Protein AF-A0A060YJ14-F1 (afdb_monomer_lite)

Foldseek 3Di:
DPPDDDDDDWDDDLVVQLCVQFVHDAFDPDQPVDARGEHELVSLLVSLVRRCPTPVNVVVVHDSVRSSVVSVVVCSVSNYHYDHDDDPVVRVVVVVVVVVVVVVVVVVVVVVVVVVVD

Organism: Oncorhynchus mykiss (NCBI:txid8022)

Structure (mmCIF, N/CA/C/O backbone):
data_AF-A0A060YJ14-F1
#
_entry.id   AF-A0A060YJ14-F1
#
loop_
_atom_site.group_PDB
_atom_site.id
_atom_site.type_symbol
_atom_site.label_atom_id
_atom_site.label_alt_id
_atom_site.label_comp_id
_atom_site.label_asym_id
_atom_site.label_entity_id
_atom_site.label_seq_id
_atom_site.pdbx_PDB_ins_code
_atom_site.Cartn_x
_atom_site.Cartn_y
_atom_site.Cartn_z
_atom_site.occupancy
_atom_site.B_iso_or_equiv
_atom_site.auth_seq_id
_atom_site.auth_comp_id
_atom_site.auth_asym_id
_atom_site.auth_atom_id
_atom_site.pdbx_PDB_model_num
ATOM 1 N N . PRO A 1 1 ? 5.887 16.089 -39.199 1.00 73.00 1 PRO A N 1
ATOM 2 C CA . PRO A 1 1 ? 5.721 15.102 -38.110 1.00 73.00 1 PRO A CA 1
ATOM 3 C C . PRO A 1 1 ? 4.599 14.128 -38.470 1.00 73.00 1 PRO A C 1
ATOM 5 O O . PRO A 1 1 ? 3.432 14.520 -38.497 1.00 73.00 1 PRO A O 1
ATOM 8 N N . ASP A 1 2 ? 4.976 12.904 -38.832 1.00 83.94 2 ASP A N 1
ATOM 9 C CA . ASP A 1 2 ? 4.032 11.849 -39.192 1.00 83.94 2 ASP A CA 1
ATOM 10 C C . ASP A 1 2 ? 3.240 11.455 -37.947 1.00 83.94 2 ASP A C 1
ATOM 12 O O . ASP A 1 2 ? 3.807 11.292 -36.869 1.00 83.94 2 ASP A O 1
ATOM 16 N N . ARG A 1 3 ? 1.912 11.378 -38.072 1.00 89.88 3 ARG A N 1
ATOM 17 C CA . ARG A 1 3 ? 0.954 11.186 -36.965 1.00 89.88 3 ARG A CA 1
ATOM 18 C C . ARG A 1 3 ? 0.984 9.764 -36.375 1.00 89.88 3 ARG A C 1
ATOM 20 O O . ARG A 1 3 ? -0.052 9.236 -35.981 1.00 89.88 3 ARG A O 1
ATOM 27 N N . THR A 1 4 ? 2.149 9.140 -36.350 1.00 91.44 4 THR A N 1
ATOM 28 C CA . THR A 1 4 ? 2.377 7.794 -35.837 1.00 91.44 4 THR A CA 1
ATOM 29 C C . THR A 1 4 ? 2.680 7.868 -34.346 1.00 91.44 4 THR A C 1
ATOM 31 O O . THR A 1 4 ? 3.403 8.755 -33.894 1.00 91.44 4 THR A O 1
ATOM 34 N N . TYR A 1 5 ? 2.129 6.933 -33.581 1.00 91.06 5 TYR A N 1
ATOM 35 C CA . TYR A 1 5 ? 2.365 6.788 -32.150 1.00 91.06 5 TYR A CA 1
ATOM 36 C C . TYR A 1 5 ? 2.717 5.335 -31.830 1.00 91.06 5 TYR A C 1
ATOM 38 O O . TYR A 1 5 ? 2.227 4.419 -32.489 1.00 91.06 5 TYR A O 1
ATOM 46 N N . ASP A 1 6 ? 3.552 5.146 -30.811 1.00 90.00 6 ASP A N 1
ATOM 47 C CA . ASP A 1 6 ? 3.876 3.844 -30.229 1.00 90.00 6 ASP A CA 1
ATOM 48 C C . ASP A 1 6 ? 3.399 3.831 -28.771 1.00 90.00 6 ASP A C 1
ATOM 50 O O . ASP A 1 6 ? 3.559 4.820 -28.049 1.00 90.00 6 ASP A O 1
ATOM 54 N N . LEU A 1 7 ? 2.751 2.743 -28.362 1.00 91.19 7 LEU A N 1
ATOM 55 C CA . LEU A 1 7 ? 2.103 2.607 -27.061 1.00 91.19 7 LEU A CA 1
ATOM 56 C C . LEU A 1 7 ? 2.648 1.375 -26.352 1.00 91.19 7 LEU A C 1
ATOM 58 O O . LEU A 1 7 ? 2.541 0.256 -26.850 1.00 91.19 7 LEU A O 1
ATOM 62 N N . THR A 1 8 ? 3.144 1.574 -25.137 1.00 90.12 8 THR A N 1
ATOM 63 C CA . THR A 1 8 ? 3.588 0.497 -24.255 1.00 90.12 8 THR A CA 1
ATOM 64 C C . THR A 1 8 ? 2.634 0.361 -23.074 1.00 90.12 8 THR A C 1
ATOM 66 O O . THR A 1 8 ? 2.189 1.347 -22.484 1.00 90.12 8 THR A O 1
ATOM 69 N N . ILE A 1 9 ? 2.286 -0.881 -22.734 1.00 90.94 9 ILE A N 1
ATOM 70 C CA . ILE A 1 9 ? 1.406 -1.189 -21.605 1.00 90.94 9 ILE A CA 1
ATOM 71 C C . ILE A 1 9 ? 2.275 -1.670 -20.447 1.00 90.94 9 ILE A C 1
ATOM 73 O O . ILE A 1 9 ? 2.955 -2.689 -20.552 1.00 90.94 9 ILE A O 1
ATOM 77 N N . GLY A 1 10 ? 2.251 -0.916 -19.351 1.00 87.94 10 GLY A N 1
ATOM 78 C CA . GLY A 1 10 ? 2.944 -1.266 -18.116 1.00 87.94 10 GLY A CA 1
ATOM 79 C C . GLY A 1 10 ? 2.142 -2.213 -17.224 1.00 87.94 10 GLY A C 1
ATOM 80 O O . GLY A 1 10 ? 0.996 -2.575 -17.500 1.00 87.94 10 GLY A O 1
ATOM 81 N N . GLN A 1 11 ? 2.752 -2.583 -16.102 1.00 91.31 11 GLN A N 1
ATOM 82 C CA . GLN A 1 11 ? 2.084 -3.358 -15.057 1.00 91.31 11 GLN A CA 1
ATOM 83 C C . GLN A 1 11 ? 0.972 -2.539 -14.368 1.00 91.31 11 GLN A C 1
ATOM 85 O O . GLN A 1 11 ? 1.059 -1.306 -14.318 1.00 91.31 11 GLN A O 1
ATOM 90 N N . PRO A 1 12 ? -0.045 -3.197 -13.771 1.00 93.62 12 PRO A N 1
ATOM 91 C CA . PRO A 1 12 ? -1.065 -2.523 -12.977 1.00 93.62 12 PRO A CA 1
ATOM 92 C C . PRO A 1 12 ? -0.479 -1.630 -11.878 1.00 93.62 12 PRO A C 1
ATOM 94 O O . PRO A 1 12 ? 0.654 -1.796 -11.410 1.00 93.62 12 PRO A O 1
ATOM 97 N N . THR A 1 13 ? -1.275 -0.660 -11.439 1.00 94.19 13 THR A N 1
ATOM 98 C CA . THR A 1 13 ? -0.847 0.282 -10.407 1.00 94.19 13 THR A CA 1
ATOM 99 C C . THR A 1 13 ? -0.622 -0.422 -9.070 1.00 94.19 13 THR A C 1
ATOM 101 O O . THR A 1 13 ? -1.309 -1.377 -8.707 1.00 94.19 13 THR A O 1
ATOM 104 N N . VAL A 1 14 ? 0.311 0.104 -8.275 1.00 95.12 14 VAL A N 1
ATOM 105 C CA . VAL A 1 14 ? 0.572 -0.406 -6.918 1.00 95.12 14 VAL A CA 1
ATOM 106 C C . VAL A 1 14 ? -0.685 -0.325 -6.047 1.00 95.12 14 VAL A C 1
ATOM 108 O O . VAL A 1 14 ? -0.950 -1.220 -5.252 1.00 95.12 14 VAL A O 1
ATOM 111 N N . SER A 1 15 ? -1.508 0.711 -6.241 1.00 94.75 15 SER A N 1
ATOM 112 C CA . SER A 1 15 ? -2.773 0.855 -5.522 1.00 94.75 15 SER A CA 1
ATOM 113 C C . SER A 1 15 ? -3.763 -0.262 -5.831 1.00 94.75 15 SER A C 1
ATOM 115 O O . SER A 1 15 ? -4.478 -0.683 -4.927 1.00 94.75 15 SER A O 1
ATOM 117 N N . TYR A 1 16 ? -3.795 -0.768 -7.066 1.00 95.69 16 TYR A N 1
ATOM 118 C CA . TYR A 1 16 ? -4.621 -1.916 -7.419 1.00 95.69 16 TYR A CA 1
ATOM 119 C C . TYR A 1 16 ? -4.152 -3.176 -6.686 1.00 95.69 16 TYR A C 1
ATOM 121 O O . TYR A 1 16 ? -4.952 -3.819 -6.007 1.00 95.69 16 TYR A O 1
ATOM 129 N N . PHE A 1 17 ? -2.853 -3.479 -6.742 1.00 95.88 17 PHE A N 1
ATOM 130 C CA . PHE A 1 17 ? -2.291 -4.652 -6.070 1.00 95.88 17 PHE A CA 1
ATOM 131 C C . PHE A 1 17 ? -2.508 -4.628 -4.556 1.00 95.88 17 PHE A C 1
ATOM 133 O O . PHE A 1 17 ? -2.948 -5.620 -3.983 1.00 95.88 17 PHE A O 1
ATOM 140 N N . LEU A 1 18 ? -2.264 -3.485 -3.911 1.00 95.88 18 LEU A N 1
ATOM 141 C CA . LEU A 1 18 ? -2.449 -3.342 -2.468 1.00 95.88 18 LEU A CA 1
ATOM 142 C C . LEU A 1 18 ? -3.915 -3.470 -2.051 1.00 95.88 18 LEU A C 1
ATOM 144 O O . LEU A 1 18 ? -4.208 -4.080 -1.030 1.00 95.88 18 LEU A O 1
ATOM 148 N N . LYS A 1 19 ? -4.844 -2.932 -2.847 1.00 94.69 19 LYS A N 1
ATOM 149 C CA . LYS A 1 19 ? -6.283 -3.079 -2.599 1.00 94.69 19 LYS A CA 1
ATOM 150 C C . LYS A 1 19 ? -6.740 -4.530 -2.701 1.00 94.69 19 LYS A C 1
ATOM 152 O O . LYS A 1 19 ? -7.492 -4.978 -1.843 1.00 94.69 19 LYS A O 1
ATOM 157 N N . GLN A 1 20 ? -6.259 -5.256 -3.712 1.00 94.56 20 GLN A N 1
ATOM 158 C CA . GLN A 1 20 ? -6.548 -6.683 -3.872 1.00 94.56 20 GLN A CA 1
ATOM 159 C C . GLN A 1 20 ? -5.956 -7.505 -2.723 1.00 94.56 20 GLN A C 1
ATOM 161 O O . GLN A 1 20 ? -6.671 -8.296 -2.120 1.00 94.56 20 GLN A O 1
ATOM 166 N N . ALA A 1 21 ? -4.694 -7.259 -2.358 1.00 93.56 21 ALA A N 1
ATOM 167 C CA . ALA A 1 21 ? -4.042 -7.947 -1.243 1.00 93.56 21 ALA A CA 1
ATOM 168 C C . ALA A 1 21 ? -4.714 -7.660 0.111 1.00 93.56 21 ALA A C 1
ATOM 170 O O . ALA A 1 21 ? -4.769 -8.537 0.965 1.00 93.56 21 ALA A O 1
ATOM 171 N N . ALA A 1 22 ? -5.238 -6.446 0.302 1.00 92.12 22 ALA A N 1
ATOM 172 C CA . ALA A 1 22 ? -5.950 -6.049 1.515 1.00 92.12 22 ALA A CA 1
ATOM 173 C C . ALA A 1 22 ? -7.446 -6.410 1.506 1.00 92.12 22 ALA A C 1
ATOM 175 O O . ALA A 1 22 ? -8.113 -6.164 2.508 1.00 92.12 22 ALA A O 1
ATOM 176 N N . GLY A 1 23 ? -7.997 -6.903 0.388 1.00 91.19 23 GLY A N 1
ATOM 177 C CA . GLY A 1 23 ? -9.428 -7.190 0.242 1.00 91.19 23 GLY A CA 1
ATOM 178 C C . GLY A 1 23 ? -10.341 -5.954 0.264 1.00 91.19 23 GLY A C 1
ATOM 179 O O . GLY A 1 23 ? -11.520 -6.067 0.593 1.00 91.19 23 GLY A O 1
ATOM 180 N N . ILE A 1 24 ? -9.830 -4.760 -0.064 1.00 91.69 24 ILE A N 1
ATOM 181 C CA . ILE A 1 24 ? -10.588 -3.498 0.017 1.00 91.69 24 ILE A CA 1
ATOM 182 C C . ILE A 1 24 ? -10.867 -2.899 -1.363 1.00 91.69 24 ILE A C 1
ATOM 184 O O . ILE A 1 24 ? -10.029 -2.925 -2.258 1.00 91.69 24 ILE A O 1
ATOM 188 N N . GLN A 1 25 ? -12.027 -2.263 -1.531 1.00 91.12 25 GLN A N 1
ATOM 189 C CA . GLN A 1 25 ? -12.363 -1.549 -2.774 1.00 91.12 25 GLN A CA 1
ATOM 190 C C . GLN A 1 25 ? -11.879 -0.087 -2.757 1.00 91.12 25 GLN A C 1
ATOM 192 O O . GLN A 1 25 ? -11.337 0.438 -3.741 1.00 91.12 25 GLN A O 1
ATOM 197 N N . LYS A 1 26 ? -12.033 0.576 -1.606 1.00 90.56 26 LYS A N 1
ATOM 198 C CA . LYS A 1 26 ? -11.662 1.976 -1.378 1.00 90.56 26 LYS A CA 1
ATOM 199 C C . LYS A 1 26 ? -10.584 2.059 -0.296 1.00 90.56 26 LYS A C 1
ATOM 201 O O . LYS A 1 26 ? -10.608 1.284 0.653 1.00 90.56 26 LYS A O 1
ATOM 206 N N . GLY A 1 27 ? -9.634 2.977 -0.475 1.00 89.88 27 GLY A N 1
ATOM 207 C CA . GLY A 1 27 ? -8.664 3.315 0.571 1.00 89.88 27 GLY A CA 1
ATOM 208 C C . GLY A 1 27 ? -9.301 4.154 1.682 1.00 89.88 27 GLY A C 1
ATOM 209 O O . GLY A 1 27 ? -10.493 4.466 1.620 1.00 89.88 27 GLY A O 1
ATOM 210 N N . ALA A 1 28 ? -8.491 4.539 2.665 1.00 91.75 28 ALA A N 1
ATOM 211 C CA . ALA A 1 28 ? -8.913 5.423 3.746 1.00 91.75 28 ALA A CA 1
ATOM 212 C C . ALA A 1 28 ? -9.395 6.780 3.199 1.00 91.75 28 ALA A C 1
ATOM 214 O O . ALA A 1 28 ? -8.768 7.373 2.320 1.00 91.75 28 ALA A O 1
ATOM 215 N N . SER A 1 29 ? -10.507 7.276 3.730 1.00 88.62 29 SER A N 1
ATOM 216 C CA . SER A 1 29 ? -10.976 8.651 3.543 1.00 88.62 29 SER A CA 1
ATOM 217 C C . SER A 1 29 ? -10.172 9.641 4.400 1.00 88.62 29 SER A C 1
ATOM 219 O O . SER A 1 29 ? -9.978 10.783 3.986 1.00 88.62 29 SER A O 1
ATOM 221 N N . LYS A 1 30 ? -9.682 9.212 5.572 1.00 89.12 30 LYS A N 1
ATOM 222 C CA . LYS A 1 30 ? -8.828 9.980 6.496 1.00 89.12 30 LYS A CA 1
ATOM 223 C C . LYS A 1 30 ? -7.535 9.220 6.811 1.00 89.12 30 LYS A C 1
ATOM 225 O O . LYS A 1 30 ? -7.338 8.717 7.919 1.00 89.12 30 LYS A O 1
ATOM 230 N N . THR A 1 31 ? -6.644 9.132 5.825 1.00 89.62 31 THR A N 1
ATOM 231 C CA . THR A 1 31 ? -5.344 8.455 5.952 1.00 89.62 31 THR A CA 1
ATOM 232 C C . THR A 1 31 ? -4.595 8.883 7.222 1.00 89.62 31 THR A C 1
ATOM 234 O O . THR A 1 31 ? -4.415 10.072 7.468 1.00 89.62 31 THR A O 1
ATOM 237 N N . GLY A 1 32 ? -4.152 7.911 8.024 1.00 86.25 32 GLY A N 1
ATOM 238 C CA . GLY A 1 32 ? -3.414 8.134 9.277 1.00 86.25 32 GLY A CA 1
ATOM 239 C C . GLY A 1 32 ? -4.290 8.209 10.531 1.00 86.25 32 GLY A C 1
ATOM 240 O O . GLY A 1 32 ? -3.805 7.902 11.614 1.00 86.25 32 GLY A O 1
ATOM 241 N N . HIS A 1 33 ? -5.575 8.544 10.391 1.00 87.50 33 HIS A N 1
ATOM 242 C CA . HIS A 1 33 ? -6.557 8.440 11.479 1.00 87.50 33 HIS A CA 1
ATOM 243 C C . HIS A 1 33 ? -7.330 7.128 11.430 1.00 87.50 33 HIS A C 1
ATOM 245 O O . HIS A 1 33 ? -7.762 6.622 12.461 1.00 87.50 33 HIS A O 1
ATOM 251 N N . GLU A 1 34 ? -7.495 6.578 10.230 1.00 89.19 34 GLU A N 1
ATOM 252 C CA . GLU A 1 34 ? -8.140 5.296 10.028 1.00 89.19 34 GLU A CA 1
ATOM 253 C C .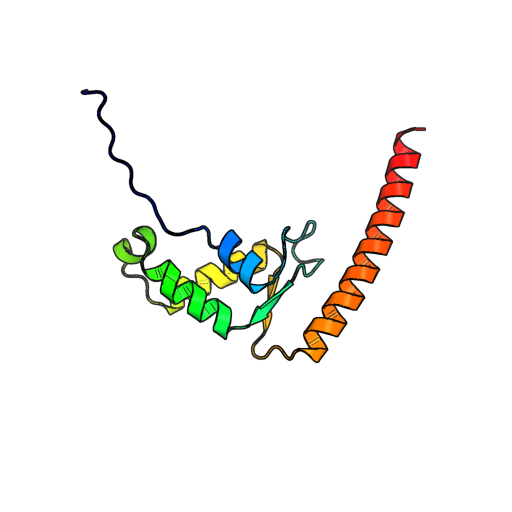 GLU A 1 34 ? -7.241 4.331 9.258 1.00 89.19 34 GLU A C 1
ATOM 255 O O . GLU A 1 34 ? -6.473 4.715 8.369 1.00 89.19 34 GLU A O 1
ATOM 260 N N . ILE A 1 35 ? -7.388 3.056 9.601 1.00 91.50 35 ILE A N 1
ATOM 261 C CA . ILE A 1 35 ? -6.773 1.945 8.886 1.00 91.50 35 ILE A CA 1
ATOM 262 C C . ILE A 1 35 ? -7.860 1.336 8.005 1.00 91.50 35 ILE A C 1
ATOM 264 O O . ILE A 1 35 ? -8.912 0.913 8.497 1.00 91.50 35 ILE A O 1
ATOM 268 N N . ALA A 1 36 ? -7.622 1.341 6.697 1.00 91.19 36 ALA A N 1
ATOM 269 C CA . ALA A 1 36 ? -8.538 0.807 5.699 1.00 91.19 36 ALA A CA 1
ATOM 270 C C . ALA A 1 36 ? -8.389 -0.710 5.545 1.00 91.19 36 ALA A C 1
ATOM 272 O O . ALA A 1 36 ? -9.386 -1.397 5.324 1.00 91.19 36 ALA A O 1
ATOM 273 N N . GLY A 1 37 ? -7.172 -1.235 5.680 1.00 91.56 37 GLY A N 1
ATOM 274 C CA . GLY A 1 37 ? -6.878 -2.661 5.579 1.00 91.56 37 GLY A CA 1
ATOM 275 C C . GLY A 1 37 ? -5.483 -2.991 6.097 1.00 91.56 37 GLY A C 1
ATOM 276 O O . GLY A 1 37 ? -4.675 -2.091 6.327 1.00 91.56 37 GLY A O 1
ATOM 277 N N . LYS A 1 38 ? -5.211 -4.285 6.259 1.00 93.44 38 LYS A N 1
ATOM 278 C CA . LYS A 1 38 ? -3.915 -4.819 6.685 1.00 93.44 38 LYS A CA 1
ATOM 279 C C . LYS A 1 38 ? -3.352 -5.733 5.602 1.00 93.44 38 LYS A C 1
ATOM 281 O O . LYS A 1 38 ? -4.111 -6.460 4.966 1.00 93.44 38 LYS A O 1
ATOM 286 N N . VAL A 1 39 ? -2.042 -5.681 5.383 1.00 94.75 39 VAL A N 1
ATOM 287 C CA . VAL A 1 39 ? -1.328 -6.522 4.408 1.00 94.75 39 VAL A CA 1
ATOM 288 C C . VAL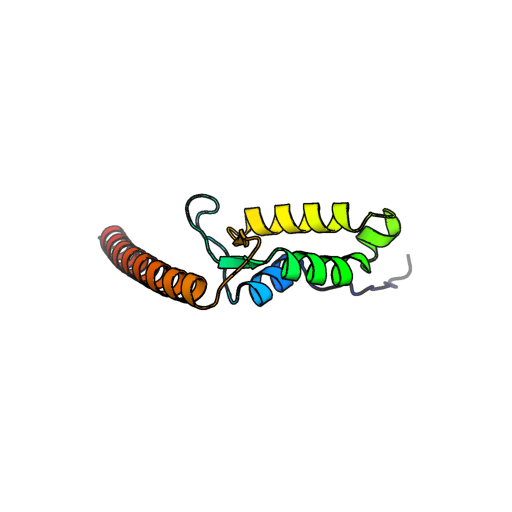 A 1 39 ? -0.058 -7.068 5.049 1.00 94.75 39 VAL A C 1
ATOM 290 O O . VAL A 1 39 ? 0.609 -6.366 5.805 1.00 94.75 39 VAL A O 1
ATOM 293 N N . SER A 1 40 ? 0.295 -8.318 4.750 1.00 95.19 40 SER A N 1
ATOM 294 C CA . SER A 1 40 ? 1.524 -8.923 5.266 1.00 95.19 40 SER A CA 1
ATOM 295 C C . SER A 1 40 ? 2.770 -8.454 4.507 1.00 95.19 40 SER A C 1
ATOM 297 O O . SER A 1 40 ? 2.715 -8.147 3.311 1.00 95.19 40 SER A O 1
ATOM 299 N N . VAL A 1 41 ? 3.932 -8.468 5.165 1.00 94.44 41 VAL A N 1
ATOM 300 C CA . VAL A 1 41 ? 5.223 -8.172 4.507 1.00 94.44 41 VAL A CA 1
ATOM 301 C C . VAL A 1 41 ? 5.485 -9.115 3.328 1.00 94.44 41 VAL A C 1
ATOM 303 O O . VAL A 1 41 ? 6.007 -8.691 2.295 1.00 94.44 41 VAL A O 1
ATOM 306 N N . ARG A 1 42 ? 5.061 -10.380 3.437 1.00 94.31 42 ARG A N 1
ATOM 307 C CA . ARG A 1 42 ? 5.159 -11.360 2.348 1.00 94.31 42 ARG A CA 1
ATOM 308 C C . ARG A 1 42 ? 4.410 -10.902 1.096 1.00 94.31 42 ARG A C 1
ATOM 310 O O . ARG A 1 42 ? 4.988 -10.916 0.012 1.00 94.31 42 ARG A O 1
ATOM 317 N N . ALA A 1 43 ? 3.162 -10.458 1.241 1.00 94.38 43 ALA A N 1
ATOM 318 C CA . ALA A 1 43 ? 2.371 -9.981 0.109 1.00 94.38 43 ALA A CA 1
ATOM 319 C C . ALA A 1 43 ? 3.010 -8.743 -0.543 1.00 94.38 43 ALA A C 1
ATOM 321 O O . ALA A 1 43 ? 3.051 -8.632 -1.766 1.00 94.38 43 ALA A O 1
ATOM 322 N N . VAL A 1 44 ? 3.586 -7.836 0.253 1.00 96.00 44 VAL A N 1
ATOM 323 C CA . VAL A 1 44 ? 4.328 -6.676 -0.274 1.00 96.00 44 VAL A CA 1
ATOM 324 C C . VAL A 1 44 ? 5.534 -7.116 -1.109 1.00 96.00 44 VAL A C 1
ATOM 326 O O . VAL A 1 44 ? 5.784 -6.542 -2.170 1.00 96.00 44 VAL A O 1
ATOM 329 N N . TYR A 1 45 ? 6.265 -8.138 -0.663 1.00 95.75 45 TYR A N 1
ATOM 330 C CA . TYR A 1 45 ? 7.405 -8.681 -1.402 1.00 95.75 45 TYR A CA 1
ATOM 331 C C . TYR A 1 45 ? 6.983 -9.342 -2.721 1.00 95.75 45 TYR A C 1
ATOM 333 O O . TYR A 1 45 ? 7.605 -9.096 -3.754 1.00 95.75 45 TYR A O 1
ATOM 341 N N . GLU A 1 46 ? 5.894 -10.111 -2.720 1.00 95.12 46 GLU A N 1
ATOM 342 C CA . GLU A 1 46 ? 5.330 -10.718 -3.934 1.00 95.12 46 GLU A CA 1
ATOM 343 C C . GLU A 1 46 ? 4.900 -9.640 -4.950 1.00 95.12 46 GLU A C 1
ATOM 345 O O . GLU A 1 46 ? 5.256 -9.714 -6.129 1.00 95.12 46 GLU A O 1
ATOM 350 N N . ILE A 1 47 ? 4.239 -8.568 -4.492 1.00 95.69 47 ILE A N 1
ATOM 351 C CA . ILE A 1 47 ? 3.886 -7.417 -5.343 1.00 95.69 47 ILE A CA 1
ATOM 352 C C . ILE A 1 47 ? 5.148 -6.738 -5.893 1.00 95.69 47 ILE A C 1
ATOM 354 O O . ILE A 1 47 ? 5.184 -6.349 -7.063 1.00 95.69 47 ILE A O 1
ATOM 358 N N . ALA A 1 48 ? 6.195 -6.602 -5.075 1.00 95.50 48 ALA A N 1
ATOM 359 C CA . ALA A 1 48 ? 7.453 -5.997 -5.498 1.00 95.50 48 ALA A CA 1
ATOM 360 C C . ALA A 1 48 ? 8.137 -6.799 -6.607 1.00 95.50 48 ALA A C 1
ATOM 362 O O . ALA A 1 48 ? 8.638 -6.194 -7.552 1.00 95.50 48 ALA A O 1
ATOM 363 N N . GLN A 1 49 ? 8.117 -8.133 -6.545 1.00 94.06 49 GLN A N 1
ATOM 364 C CA . GLN A 1 49 ? 8.692 -8.975 -7.599 1.00 94.06 49 GLN A CA 1
ATOM 365 C C . GLN A 1 49 ? 7.996 -8.768 -8.945 1.00 94.06 49 GLN A C 1
ATOM 367 O O . GLN A 1 49 ? 8.665 -8.630 -9.969 1.00 94.06 49 GLN A O 1
ATOM 372 N N . VAL A 1 50 ? 6.662 -8.699 -8.941 1.00 93.75 50 VAL A N 1
ATOM 373 C CA . VAL A 1 50 ? 5.881 -8.447 -10.160 1.00 93.75 50 VAL A CA 1
ATOM 374 C C . VAL A 1 50 ? 6.152 -7.035 -10.680 1.00 93.75 50 VAL A C 1
ATOM 376 O O . VAL A 1 50 ? 6.433 -6.838 -11.862 1.00 93.75 50 VAL A O 1
ATOM 379 N N . LYS A 1 51 ? 6.121 -6.032 -9.796 1.00 92.56 51 LYS A N 1
ATOM 380 C CA . LYS A 1 51 ? 6.253 -4.629 -10.200 1.00 92.56 51 LYS A CA 1
ATOM 381 C C . LYS A 1 51 ? 7.680 -4.246 -10.606 1.00 92.56 51 LYS A C 1
ATOM 383 O O . LYS A 1 51 ? 7.836 -3.343 -11.423 1.00 92.56 51 LYS A O 1
ATOM 388 N N . ALA A 1 52 ? 8.703 -4.936 -10.102 1.00 91.81 52 ALA A N 1
ATOM 389 C CA . ALA A 1 52 ? 10.103 -4.718 -10.476 1.00 91.81 52 ALA A CA 1
ATOM 390 C C . ALA A 1 52 ? 10.384 -4.987 -11.966 1.00 91.81 52 ALA A C 1
ATOM 392 O O . ALA A 1 52 ? 11.361 -4.477 -12.506 1.00 91.81 52 ALA A O 1
ATOM 393 N N . GLN A 1 53 ? 9.519 -5.748 -12.646 1.00 90.62 53 GLN A N 1
ATOM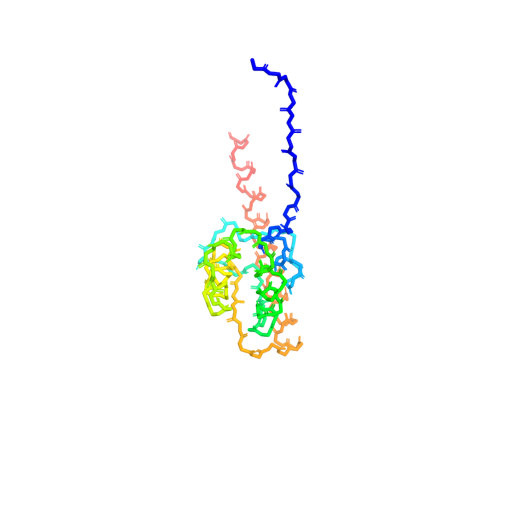 394 C CA . GLN A 1 53 ? 9.622 -6.010 -14.084 1.00 90.62 53 GLN A CA 1
ATOM 395 C C . GLN A 1 53 ? 9.137 -4.841 -14.955 1.00 90.62 53 GLN A C 1
ATOM 397 O O . GLN A 1 53 ? 9.261 -4.906 -16.179 1.00 90.62 53 GLN A O 1
ATOM 402 N N . ASP A 1 54 ? 8.562 -3.799 -14.357 1.00 91.44 54 ASP A N 1
ATOM 403 C CA . ASP A 1 54 ? 8.098 -2.624 -15.084 1.00 91.44 54 ASP A CA 1
ATOM 404 C C . ASP A 1 54 ? 9.274 -1.776 -15.587 1.00 91.44 54 ASP A C 1
ATOM 406 O O . ASP A 1 54 ? 10.306 -1.655 -14.917 1.00 91.44 54 ASP A O 1
ATOM 410 N N . GLU A 1 55 ? 9.110 -1.151 -16.751 1.00 88.56 55 GLU A N 1
ATOM 411 C CA . GLU A 1 55 ? 10.186 -0.416 -17.431 1.00 88.56 55 GLU A CA 1
ATOM 412 C C . GLU A 1 55 ? 10.746 0.715 -16.559 1.00 88.56 55 GLU A C 1
ATOM 414 O O . GLU A 1 55 ? 11.956 0.931 -16.513 1.00 88.56 55 GLU A O 1
ATOM 419 N N . ALA A 1 56 ? 9.888 1.359 -15.762 1.00 87.06 56 ALA A N 1
ATOM 420 C CA . ALA A 1 56 ? 10.291 2.402 -14.822 1.00 87.06 56 ALA A CA 1
ATOM 421 C C . ALA A 1 56 ? 11.336 1.925 -13.794 1.00 87.06 56 ALA A C 1
ATOM 423 O O . ALA A 1 56 ? 12.251 2.674 -13.456 1.00 87.06 56 ALA A O 1
ATOM 424 N N . PHE A 1 57 ? 11.219 0.685 -13.305 1.00 88.75 57 PHE A N 1
ATOM 425 C CA . PHE A 1 57 ? 12.150 0.120 -12.322 1.00 88.75 57 PHE A CA 1
ATOM 426 C C . PHE A 1 57 ? 13.366 -0.530 -12.985 1.00 88.75 57 PHE A C 1
ATOM 428 O O . PHE A 1 57 ? 14.478 -0.408 -12.463 1.00 88.75 57 PHE A O 1
ATOM 435 N N . LYS A 1 58 ? 13.179 -1.147 -14.159 1.00 88.31 58 LYS A N 1
ATOM 436 C CA . LYS A 1 58 ? 14.277 -1.690 -14.970 1.00 88.31 58 LYS A CA 1
ATOM 437 C C . LYS A 1 58 ? 15.268 -0.609 -15.391 1.00 88.31 58 LYS A C 1
ATOM 439 O O . LYS A 1 58 ? 16.465 -0.784 -15.191 1.00 88.31 58 LYS A O 1
ATOM 444 N N . MET A 1 59 ? 14.790 0.529 -15.903 1.00 89.44 59 MET A N 1
ATOM 445 C CA . MET A 1 59 ? 15.662 1.638 -16.324 1.00 89.44 59 MET A CA 1
ATOM 446 C C . MET A 1 59 ? 16.486 2.217 -15.167 1.00 89.44 59 MET A C 1
ATOM 448 O O . MET A 1 59 ? 17.589 2.715 -15.378 1.00 89.44 59 MET A O 1
ATOM 452 N N . GLN A 1 60 ? 15.967 2.138 -13.941 1.00 88.94 60 GLN A N 1
ATOM 453 C CA . GLN A 1 60 ? 16.651 2.613 -12.739 1.00 88.94 60 GLN A CA 1
ATOM 454 C C . GLN A 1 60 ? 17.632 1.587 -12.154 1.00 88.94 60 GLN A C 1
ATOM 456 O O . GLN A 1 60 ? 18.342 1.921 -11.208 1.00 88.94 60 GLN A O 1
ATOM 461 N N . ASN A 1 61 ? 17.667 0.350 -12.672 1.00 87.25 61 ASN A N 1
ATOM 462 C CA . ASN A 1 61 ? 18.356 -0.786 -12.045 1.00 87.25 61 ASN A CA 1
ATOM 463 C C . ASN A 1 61 ? 18.021 -0.900 -10.545 1.00 87.25 61 ASN A C 1
ATOM 465 O O . ASN A 1 61 ? 18.893 -1.132 -9.705 1.00 87.25 61 ASN A O 1
ATOM 469 N N . ALA A 1 62 ? 16.751 -0.669 -10.199 1.00 89.00 62 ALA A N 1
ATOM 470 C CA . ALA A 1 62 ? 16.324 -0.597 -8.811 1.00 89.00 62 ALA A CA 1
ATOM 471 C C . ALA A 1 62 ? 16.459 -1.967 -8.128 1.00 89.00 62 ALA A C 1
ATOM 473 O O . ALA A 1 62 ? 15.972 -2.981 -8.630 1.00 89.00 62 ALA A O 1
ATOM 474 N N . SER A 1 63 ? 17.076 -1.994 -6.944 1.00 93.88 63 SER A N 1
ATOM 475 C CA . SER A 1 63 ? 17.077 -3.194 -6.105 1.00 93.88 63 SER A CA 1
ATOM 476 C C . SER A 1 63 ? 15.659 -3.530 -5.639 1.00 93.88 63 SER A C 1
ATOM 478 O O . SER A 1 63 ? 14.822 -2.639 -5.458 1.00 93.88 63 SER A O 1
ATOM 480 N N . ILE A 1 64 ? 15.394 -4.811 -5.363 1.00 92.94 64 ILE A N 1
ATOM 481 C CA . ILE A 1 64 ? 14.079 -5.249 -4.871 1.00 92.94 64 ILE A CA 1
ATOM 482 C C . ILE A 1 64 ? 13.682 -4.521 -3.577 1.00 92.94 64 ILE A C 1
ATOM 484 O O . ILE A 1 64 ? 12.526 -4.155 -3.396 1.00 92.94 64 ILE A O 1
ATOM 488 N N . GLU A 1 65 ? 14.654 -4.214 -2.716 1.00 93.44 65 GLU A N 1
ATOM 489 C CA . GLU A 1 65 ? 14.449 -3.443 -1.487 1.00 93.44 65 GLU A CA 1
ATOM 490 C C . GLU A 1 65 ? 13.932 -2.029 -1.761 1.00 93.44 65 GLU A C 1
ATOM 492 O O . GLU A 1 65 ? 13.089 -1.514 -1.024 1.00 93.44 65 GLU A O 1
ATOM 497 N N . THR A 1 66 ? 14.419 -1.395 -2.829 1.00 94.25 66 THR A N 1
ATOM 498 C CA . THR A 1 66 ? 13.970 -0.061 -3.241 1.00 94.25 66 THR A CA 1
ATOM 499 C C . THR A 1 66 ? 12.520 -0.109 -3.714 1.00 94.25 66 THR A C 1
ATOM 501 O O . THR A 1 66 ? 11.711 0.737 -3.324 1.00 94.25 66 THR A O 1
ATOM 504 N N . VAL A 1 67 ? 12.162 -1.141 -4.486 1.00 94.69 67 VAL A N 1
ATOM 505 C CA . VAL A 1 67 ? 10.783 -1.363 -4.948 1.00 94.69 67 VAL A CA 1
ATOM 506 C C . VAL A 1 67 ? 9.849 -1.620 -3.761 1.00 94.69 67 VAL A C 1
ATOM 508 O O . VAL A 1 67 ? 8.793 -0.995 -3.661 1.00 94.69 67 VAL A O 1
ATOM 511 N N . VAL A 1 68 ? 10.264 -2.458 -2.808 1.00 96.12 68 VAL A N 1
ATOM 512 C CA . VAL A 1 68 ? 9.512 -2.726 -1.572 1.00 96.12 68 VAL A CA 1
ATOM 513 C C . VAL A 1 68 ? 9.286 -1.440 -0.774 1.00 96.12 68 VAL A C 1
ATOM 515 O O . VAL A 1 68 ? 8.148 -1.145 -0.413 1.00 96.12 68 VAL A O 1
ATOM 518 N N . LYS A 1 69 ? 10.323 -0.621 -0.553 1.00 95.44 69 LYS A N 1
ATOM 519 C CA . LYS A 1 69 ? 10.193 0.676 0.144 1.00 95.44 69 LYS A CA 1
ATOM 520 C C . LYS A 1 69 ? 9.202 1.613 -0.555 1.00 95.44 69 LYS A C 1
ATOM 522 O O . LYS A 1 69 ? 8.407 2.273 0.115 1.00 95.44 69 LYS A O 1
ATOM 527 N N . SER A 1 70 ? 9.209 1.640 -1.888 1.00 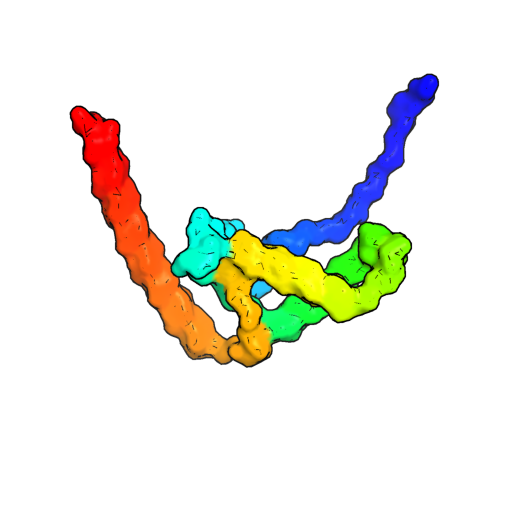94.88 70 SER A N 1
ATOM 528 C CA . SER A 1 70 ? 8.252 2.421 -2.682 1.00 94.88 70 SER A CA 1
ATOM 529 C C . SER A 1 70 ? 6.805 1.943 -2.483 1.00 94.88 70 SER A C 1
ATOM 531 O O . SER A 1 70 ? 5.890 2.749 -2.270 1.00 94.88 70 SER A O 1
ATOM 533 N N . ILE A 1 71 ? 6.593 0.625 -2.467 1.00 95.88 71 ILE A N 1
ATOM 534 C CA . ILE A 1 71 ? 5.274 0.024 -2.230 1.00 95.88 71 ILE A CA 1
ATOM 535 C C . ILE A 1 71 ? 4.801 0.281 -0.794 1.00 95.88 71 ILE A C 1
ATOM 537 O O . ILE A 1 71 ? 3.641 0.639 -0.600 1.00 95.88 71 ILE A O 1
ATOM 541 N N . ILE A 1 72 ? 5.691 0.198 0.201 1.00 96.12 72 ILE A N 1
ATOM 542 C CA . ILE A 1 72 ? 5.388 0.539 1.602 1.00 96.12 72 ILE A CA 1
ATOM 543 C C . ILE A 1 72 ? 4.900 1.989 1.717 1.00 96.12 72 ILE A C 1
ATOM 545 O O . ILE A 1 72 ? 3.898 2.261 2.383 1.00 96.12 72 ILE A O 1
ATOM 549 N N . GLY A 1 73 ? 5.566 2.925 1.034 1.00 95.50 73 GLY A N 1
ATOM 550 C CA . GLY A 1 73 ? 5.125 4.322 0.978 1.00 95.50 73 GLY A CA 1
ATOM 551 C C . GLY A 1 73 ? 3.724 4.473 0.374 1.00 95.50 73 GLY A C 1
ATOM 552 O O . GLY A 1 73 ? 2.900 5.228 0.890 1.00 95.50 73 GLY A O 1
ATOM 553 N N . SER A 1 74 ? 3.428 3.698 -0.670 1.00 95.62 74 SER A N 1
ATOM 554 C CA . SER A 1 74 ? 2.111 3.678 -1.320 1.00 95.62 74 SER A CA 1
ATOM 555 C C . SER A 1 74 ? 1.018 3.054 -0.440 1.00 95.62 74 SER A C 1
ATOM 557 O O . SER A 1 74 ? -0.125 3.502 -0.462 1.00 95.62 74 SER A O 1
ATOM 559 N N . ALA A 1 75 ? 1.347 2.044 0.366 1.00 95.75 75 ALA A N 1
ATOM 560 C CA . ALA A 1 75 ? 0.414 1.459 1.328 1.00 95.75 75 ALA A CA 1
ATOM 561 C C . ALA A 1 75 ? 0.034 2.464 2.419 1.00 95.75 75 ALA A C 1
ATOM 563 O O . ALA A 1 75 ? -1.151 2.645 2.708 1.00 95.75 75 ALA A O 1
ATOM 564 N N . ARG A 1 76 ? 1.022 3.201 2.941 1.00 94.81 76 ARG A N 1
ATOM 565 C CA . ARG A 1 76 ? 0.790 4.255 3.937 1.00 94.81 76 ARG A CA 1
ATOM 566 C C . ARG A 1 76 ? -0.161 5.337 3.437 1.00 94.81 76 ARG A C 1
ATOM 568 O O . ARG A 1 76 ? -1.052 5.729 4.181 1.00 94.81 76 ARG A O 1
ATOM 575 N N . SER A 1 77 ? -0.019 5.796 2.193 1.00 94.00 77 SER A N 1
ATOM 576 C CA . SER A 1 77 ? -0.906 6.833 1.642 1.00 94.00 77 SER A CA 1
ATOM 577 C C . SER A 1 77 ? -2.345 6.344 1.422 1.00 94.00 77 SER A C 1
ATOM 579 O O . SER A 1 77 ? -3.283 7.133 1.535 1.00 94.00 77 SER A O 1
ATOM 581 N N . LEU A 1 78 ? -2.535 5.043 1.182 1.00 94.12 78 LEU A N 1
ATOM 582 C CA . LEU A 1 78 ? -3.851 4.402 1.085 1.00 94.12 78 LEU A CA 1
ATOM 583 C C . LEU A 1 78 ? -4.497 4.102 2.447 1.00 94.12 78 LEU A C 1
ATOM 585 O O . LEU A 1 78 ? -5.661 3.694 2.480 1.00 94.12 78 LEU A O 1
ATOM 589 N N . GLY A 1 79 ? -3.765 4.287 3.550 1.00 93.75 79 GLY A N 1
ATOM 590 C CA . GLY A 1 79 ? -4.205 3.899 4.891 1.00 93.75 79 GLY A CA 1
ATOM 591 C C . GLY A 1 79 ? -4.182 2.386 5.110 1.00 93.75 79 GLY A C 1
ATOM 592 O O . GLY A 1 79 ? -5.001 1.864 5.862 1.00 93.75 79 GLY A O 1
ATOM 593 N N . ILE A 1 80 ? -3.293 1.673 4.417 1.00 94.94 80 ILE A N 1
ATOM 594 C CA . ILE A 1 80 ? -3.076 0.239 4.606 1.00 94.94 80 ILE A CA 1
ATOM 595 C C . ILE A 1 80 ? -1.900 0.052 5.560 1.00 94.94 80 ILE A C 1
ATOM 597 O O . ILE A 1 80 ? -0.810 0.583 5.332 1.00 94.94 80 ILE A O 1
ATOM 601 N N . GLU A 1 81 ? -2.125 -0.715 6.618 1.00 93.94 81 GLU A N 1
ATOM 602 C CA . GLU A 1 81 ? -1.097 -1.072 7.587 1.00 93.94 81 GLU A CA 1
ATOM 603 C C . GLU A 1 81 ? -0.375 -2.352 7.152 1.00 93.94 81 GLU A C 1
ATOM 605 O O . GLU A 1 81 ? -0.994 -3.305 6.676 1.00 93.94 81 GLU A O 1
ATOM 610 N N . ILE A 1 82 ? 0.949 -2.365 7.297 1.00 94.81 82 ILE A N 1
ATOM 611 C CA . ILE A 1 82 ? 1.780 -3.517 6.947 1.00 94.81 82 ILE A CA 1
ATOM 612 C C . ILE A 1 82 ? 2.182 -4.226 8.231 1.00 94.81 82 ILE A C 1
ATOM 614 O O . ILE A 1 82 ? 2.788 -3.612 9.107 1.00 94.81 82 ILE A O 1
ATOM 618 N N . VAL A 1 83 ? 1.864 -5.514 8.313 1.00 93.50 83 VAL A N 1
ATOM 619 C CA . VAL A 1 83 ? 2.103 -6.360 9.487 1.00 93.50 83 VAL A CA 1
ATOM 620 C C . VAL A 1 83 ? 3.052 -7.497 9.101 1.00 93.50 83 VAL A C 1
ATOM 622 O O . VAL A 1 83 ? 3.052 -7.942 7.953 1.00 93.50 83 VAL A O 1
ATOM 625 N N . ASN A 1 84 ? 3.893 -7.960 10.027 1.00 90.44 84 ASN A N 1
ATOM 626 C CA . ASN A 1 84 ? 4.814 -9.071 9.761 1.00 90.44 84 ASN A CA 1
ATOM 627 C C . ASN A 1 84 ? 4.051 -10.385 9.567 1.00 90.44 84 ASN A C 1
ATOM 629 O O . ASN A 1 84 ? 4.135 -10.991 8.499 1.00 90.44 84 ASN A O 1
ATOM 633 N N . ASP A 1 85 ? 3.243 -10.745 10.562 1.00 85.69 85 ASP A N 1
ATOM 634 C CA . ASP A 1 85 ? 2.409 -11.939 10.572 1.00 85.69 85 ASP A CA 1
ATOM 635 C C . ASP A 1 85 ? 0.948 -11.514 10.700 1.00 85.69 85 ASP A C 1
ATOM 637 O O . ASP A 1 85 ? 0.614 -10.656 11.513 1.00 85.69 85 ASP A O 1
ATOM 641 N N . LEU A 1 86 ? 0.084 -12.072 9.852 1.00 81.56 86 LEU A N 1
ATOM 642 C CA . LEU A 1 86 ? -1.348 -11.792 9.870 1.00 81.56 86 LEU A CA 1
ATOM 643 C C . LEU A 1 86 ? -2.082 -13.108 10.100 1.00 81.56 86 LEU A C 1
ATOM 645 O O . LEU A 1 86 ? -2.139 -13.944 9.194 1.00 81.56 86 LEU A O 1
ATOM 649 N N . SER A 1 87 ? -2.609 -13.307 11.309 1.00 87.38 87 SER A N 1
ATOM 650 C CA . SER A 1 87 ? -3.471 -14.454 11.585 1.00 87.38 87 SER A CA 1
ATOM 651 C C . SER A 1 87 ? -4.899 -14.181 11.102 1.00 87.38 87 SER A C 1
ATOM 653 O O . SER A 1 87 ? -5.352 -13.036 11.030 1.00 87.38 87 SER A O 1
ATOM 655 N N . ALA A 1 88 ? -5.623 -15.244 10.745 1.00 86.44 88 ALA A N 1
ATOM 656 C CA . ALA A 1 88 ? -7.002 -15.118 10.277 1.00 86.44 88 ALA A CA 1
ATOM 657 C C . ALA A 1 88 ? -7.931 -14.559 11.368 1.00 86.44 88 ALA A C 1
ATOM 659 O O . ALA A 1 88 ? -8.824 -13.772 11.071 1.00 86.44 88 ALA A O 1
ATOM 660 N N . GLU A 1 89 ? -7.694 -14.932 12.627 1.00 87.94 89 GLU A N 1
ATOM 661 C CA . GLU A 1 89 ? -8.488 -14.492 13.776 1.00 87.94 89 GLU A CA 1
ATOM 662 C C . GLU A 1 89 ? -8.353 -12.982 14.000 1.00 87.94 89 GLU A C 1
ATOM 664 O O . GLU A 1 89 ? -9.359 -12.278 14.028 1.00 87.94 89 GLU A O 1
ATOM 669 N N . GLU A 1 90 ? -7.122 -12.463 14.040 1.00 84.00 90 GLU A N 1
ATOM 670 C CA . GLU A 1 90 ? -6.864 -11.023 14.197 1.00 84.00 90 GLU A CA 1
ATOM 671 C C . GLU A 1 90 ? -7.451 -10.198 13.051 1.00 84.00 90 GLU A C 1
ATOM 673 O O . GLU A 1 90 ? -7.905 -9.067 13.249 1.00 84.00 90 GLU A O 1
ATOM 678 N N . TYR A 1 91 ? -7.425 -10.745 11.833 1.00 84.25 91 TYR A N 1
ATOM 679 C CA . TYR A 1 91 ? -8.005 -10.064 10.685 1.00 84.25 91 TYR A CA 1
ATOM 680 C C . TYR A 1 91 ? -9.533 -10.020 10.772 1.00 84.25 91 TYR A C 1
ATOM 682 O O . TYR A 1 91 ? -10.119 -8.981 10.476 1.00 84.25 91 TYR A O 1
ATOM 690 N N . ASN A 1 92 ? -10.177 -11.092 11.236 1.00 87.75 92 ASN A N 1
ATOM 691 C CA . ASN A 1 92 ? -11.626 -11.115 11.438 1.00 87.75 92 ASN A CA 1
ATOM 692 C C . ASN A 1 92 ? -12.063 -10.112 12.511 1.00 87.75 92 ASN A C 1
ATOM 694 O O . ASN A 1 92 ? -12.968 -9.322 12.252 1.00 87.75 92 ASN A O 1
ATOM 698 N N . THR A 1 93 ? -11.371 -10.056 13.654 1.00 88.25 93 THR A N 1
ATOM 699 C CA . THR A 1 93 ? -11.642 -9.040 14.688 1.00 88.25 93 THR A CA 1
ATOM 700 C C . THR A 1 93 ? -11.520 -7.626 14.121 1.00 88.25 93 THR A C 1
ATOM 702 O O . THR A 1 93 ? -12.391 -6.787 14.328 1.00 88.25 93 THR A O 1
ATOM 705 N N . PHE A 1 94 ? -10.482 -7.366 13.321 1.00 87.69 94 PHE A N 1
ATOM 706 C CA . PHE A 1 94 ? -10.313 -6.069 12.665 1.00 87.69 94 PHE A CA 1
ATOM 707 C C . PHE A 1 94 ? -11.463 -5.730 11.700 1.00 87.69 94 PHE A C 1
ATOM 709 O O . PHE A 1 94 ? -11.847 -4.564 11.586 1.00 87.69 94 PHE A O 1
ATOM 716 N N . LEU A 1 95 ? -12.008 -6.718 10.983 1.00 87.19 95 LEU A N 1
ATOM 717 C CA . LEU A 1 95 ? -13.154 -6.500 10.098 1.00 87.19 95 LEU A CA 1
ATOM 718 C C . LEU A 1 95 ? -14.415 -6.144 10.889 1.00 87.19 95 LEU A C 1
ATOM 720 O O . LEU A 1 95 ? -15.104 -5.203 10.501 1.00 87.19 95 LEU A O 1
ATOM 724 N N . GLU A 1 96 ? -14.677 -6.833 11.999 1.00 88.75 96 GLU A N 1
ATOM 725 C CA . GLU A 1 96 ? -15.811 -6.543 12.887 1.00 88.75 96 GLU A CA 1
ATOM 726 C C . GLU A 1 96 ? -15.721 -5.115 13.452 1.00 88.75 96 GLU A C 1
ATOM 728 O O . GLU A 1 96 ? -16.641 -4.314 13.269 1.00 88.75 96 GLU A O 1
ATOM 733 N N . GLU A 1 97 ? -14.571 -4.742 14.023 1.00 88.44 97 GLU A N 1
ATOM 734 C CA . GLU A 1 97 ? -14.316 -3.385 14.535 1.00 88.44 97 GLU A CA 1
ATOM 735 C C . GLU A 1 97 ? -14.485 -2.313 13.446 1.00 88.44 97 GLU A C 1
ATOM 737 O O . GLU A 1 97 ? -15.029 -1.223 13.668 1.00 88.44 97 GLU A O 1
ATOM 742 N N . LYS A 1 98 ? -14.016 -2.610 12.231 1.00 85.62 98 LYS A N 1
ATOM 743 C CA . LYS A 1 98 ? -14.139 -1.704 11.088 1.00 85.62 98 LYS A CA 1
ATOM 744 C C . LYS A 1 98 ? -15.593 -1.545 10.652 1.00 85.62 98 LYS A C 1
ATOM 746 O O . LYS A 1 98 ? -15.985 -0.432 10.296 1.00 85.62 98 LYS A O 1
ATOM 751 N N . GLU A 1 99 ? -16.381 -2.617 10.648 1.00 85.38 99 GLU A N 1
ATOM 752 C CA . GLU A 1 99 ? -17.808 -2.544 10.336 1.00 85.38 99 GLU A CA 1
ATOM 753 C C . GLU A 1 99 ? -18.559 -1.683 11.347 1.00 85.38 99 GLU A C 1
ATOM 755 O O . GLU A 1 99 ? -19.370 -0.847 10.947 1.00 85.38 99 GLU A O 1
ATOM 760 N N . GLU A 1 100 ? -18.267 -1.833 12.637 1.00 86.94 100 GLU A N 1
ATOM 761 C CA . GLU A 1 100 ? -18.853 -0.994 13.683 1.00 86.94 100 GLU A CA 1
ATOM 762 C C . GLU A 1 100 ? -18.496 0.482 13.486 1.00 86.94 100 GLU A C 1
ATOM 764 O O . GLU A 1 100 ? -19.386 1.341 13.501 1.00 86.94 100 GLU A O 1
ATOM 769 N N . ARG A 1 101 ? -17.220 0.785 13.200 1.00 85.25 101 ARG A N 1
ATOM 770 C CA . ARG A 1 101 ? -16.779 2.156 12.898 1.00 85.25 101 ARG A CA 1
ATOM 771 C C . ARG A 1 101 ? -17.492 2.721 11.673 1.00 85.25 101 ARG A C 1
ATOM 773 O O . ARG A 1 101 ? -17.954 3.859 11.708 1.00 85.25 101 ARG A O 1
ATOM 780 N N . LEU A 1 102 ? -17.624 1.929 10.610 1.00 83.06 102 LEU A N 1
ATOM 781 C CA . LEU A 1 102 ? -18.305 2.355 9.390 1.00 83.06 102 LEU A CA 1
ATOM 782 C C . LEU A 1 102 ? -19.800 2.606 9.633 1.00 83.06 102 LEU A C 1
ATOM 784 O O . LEU A 1 102 ? -20.339 3.576 9.106 1.00 83.06 102 LEU A O 1
ATOM 788 N N . ARG A 1 103 ? -20.470 1.775 10.445 1.00 84.56 103 ARG A N 1
ATOM 789 C CA . ARG A 1 103 ? -21.877 1.987 10.832 1.00 84.56 103 ARG A CA 1
ATOM 790 C C . ARG A 1 103 ? -22.044 3.274 11.640 1.00 84.56 103 ARG A C 1
ATOM 792 O O . ARG A 1 103 ? -22.974 4.031 11.370 1.00 84.56 103 ARG A O 1
ATOM 799 N N . ALA A 1 104 ? -21.139 3.550 12.579 1.00 86.38 104 ALA A N 1
ATOM 800 C CA . ALA A 1 104 ? -21.147 4.794 13.349 1.00 86.38 104 ALA A CA 1
ATOM 801 C C . ALA A 1 104 ? -20.908 6.026 12.456 1.00 86.38 104 ALA A C 1
ATOM 803 O O . ALA A 1 104 ? -21.611 7.029 12.577 1.00 86.38 104 ALA A O 1
ATOM 804 N N . GLU A 1 105 ? -19.959 5.944 11.518 1.00 82.50 105 GLU A N 1
ATOM 805 C CA . GLU A 1 105 ? -19.699 7.010 10.545 1.00 82.50 105 GLU A CA 1
ATOM 806 C C . GLU A 1 105 ? -20.871 7.226 9.582 1.00 82.50 105 GLU A C 1
ATOM 808 O O . GLU A 1 105 ? -21.182 8.372 9.262 1.00 82.50 105 GLU A O 1
ATOM 813 N N . ALA A 1 106 ? -21.542 6.157 9.144 1.00 82.75 106 ALA A N 1
ATOM 814 C CA . ALA A 1 106 ? -22.727 6.244 8.294 1.00 82.75 106 ALA A CA 1
ATOM 815 C C . ALA A 1 106 ? -23.898 6.919 9.026 1.00 82.75 106 ALA A C 1
ATOM 817 O O . ALA A 1 106 ? -24.489 7.849 8.482 1.00 82.75 106 ALA A O 1
ATOM 818 N N . ALA A 1 107 ? -24.169 6.536 10.280 1.00 83.19 107 ALA A N 1
ATOM 819 C CA . ALA A 1 107 ? -25.193 7.185 11.101 1.00 83.19 107 ALA A CA 1
ATOM 820 C C . ALA A 1 107 ? -24.897 8.683 11.306 1.00 83.19 107 ALA A C 1
ATOM 822 O O . ALA A 1 107 ? -25.771 9.527 11.103 1.00 83.19 107 ALA A O 1
ATOM 823 N N . ALA A 1 108 ? -23.643 9.034 11.611 1.00 80.50 108 ALA A N 1
ATOM 824 C CA . ALA A 1 108 ? -23.226 10.429 11.749 1.00 80.50 108 ALA A CA 1
ATOM 825 C C . ALA A 1 108 ? -23.297 11.208 10.419 1.00 80.50 108 ALA A C 1
ATOM 827 O O . ALA A 1 108 ? -23.606 12.404 10.405 1.00 80.50 108 ALA A O 1
ATOM 828 N N . ALA A 1 109 ? -23.012 10.555 9.288 1.00 77.94 109 ALA A N 1
ATOM 829 C CA . ALA A 1 109 ? -23.133 11.162 7.967 1.00 77.94 109 ALA A CA 1
ATOM 830 C C . ALA A 1 109 ? -24.600 11.444 7.607 1.00 77.94 109 ALA A C 1
ATOM 832 O O . ALA A 1 109 ? -24.896 12.540 7.123 1.00 77.94 109 ALA A O 1
ATOM 833 N N . ASP A 1 110 ? -25.514 10.514 7.891 1.00 75.88 110 ASP A N 1
ATOM 834 C CA . ASP A 1 110 ? -26.954 10.702 7.677 1.00 75.88 110 ASP A CA 1
ATOM 835 C C . ASP A 1 110 ? -27.504 11.852 8.538 1.00 75.88 110 ASP A C 1
ATOM 837 O O . ASP A 1 110 ? -28.241 12.716 8.042 1.00 75.88 110 ASP A O 1
ATOM 841 N N . GLU A 1 111 ? -27.063 11.951 9.796 1.00 74.00 111 GLU A N 1
ATOM 842 C CA . GLU A 1 111 ? -27.378 13.087 10.668 1.00 74.00 111 GLU A CA 1
ATOM 843 C C . GLU A 1 111 ? -26.859 14.412 10.083 1.00 74.00 111 GLU A C 1
ATOM 845 O O . GLU A 1 111 ? -27.623 15.373 9.948 1.00 74.00 111 GLU A O 1
ATOM 850 N N . ALA A 1 112 ? -25.601 14.472 9.639 1.00 73.12 112 ALA A N 1
ATOM 851 C CA . ALA A 1 112 ? -25.017 15.682 9.055 1.00 73.12 112 ALA A CA 1
ATOM 852 C C . ALA A 1 112 ? -25.707 16.130 7.749 1.00 73.12 112 ALA A C 1
ATOM 854 O O . ALA A 1 112 ? -25.821 17.334 7.481 1.00 73.12 112 ALA A O 1
ATOM 855 N N . VAL A 1 113 ? -26.187 15.186 6.934 1.00 71.31 113 VAL A N 1
ATOM 856 C CA . VAL A 1 113 ? -26.943 15.481 5.705 1.00 71.31 113 VAL A CA 1
ATOM 857 C C . VAL A 1 113 ? -28.322 16.059 6.031 1.00 71.31 113 VAL A C 1
ATOM 859 O O . VAL A 1 113 ? -28.772 16.979 5.341 1.00 71.31 113 VAL A O 1
ATOM 862 N N . SER A 1 114 ? -28.977 15.584 7.094 1.00 68.12 114 SER A N 1
ATOM 863 C CA . SER A 1 114 ? -30.280 16.106 7.530 1.00 68.12 114 SER A CA 1
ATOM 864 C C . SER A 1 114 ? -30.203 17.548 8.055 1.00 68.12 114 SER A C 1
ATOM 866 O O . SER A 1 114 ? -31.100 18.350 7.791 1.00 68.12 114 SER A O 1
ATOM 868 N N . VAL A 1 115 ? -29.096 17.912 8.713 1.00 68.81 115 VAL A N 1
ATOM 869 C CA . VAL A 1 115 ? -28.861 19.264 9.248 1.00 68.81 115 VAL A CA 1
ATOM 870 C C . VAL A 1 115 ? -28.562 20.279 8.140 1.00 68.81 115 VAL A C 1
ATOM 872 O O . VAL A 1 115 ? -29.049 21.398 8.214 1.00 68.81 115 VAL A O 1
ATOM 875 N N . LYS A 1 116 ? -27.827 19.907 7.081 1.00 60.03 116 LYS A N 1
ATOM 876 C CA .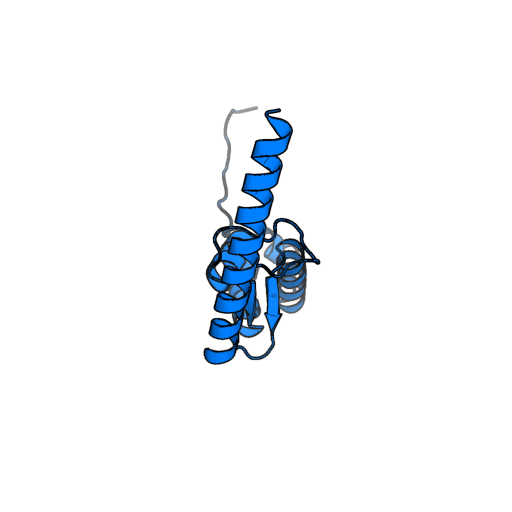 LYS A 1 116 ? -27.533 20.812 5.944 1.00 60.03 116 LYS A CA 1
ATOM 877 C C . LYS A 1 116 ? -28.726 21.089 5.017 1.00 60.03 116 LYS A C 1
ATOM 879 O O . LYS A 1 116 ? -28.626 21.964 4.160 1.00 60.03 116 LYS A O 1
ATOM 884 N N . LYS A 1 117 ? -29.810 20.313 5.126 1.00 55.12 117 LYS A N 1
ATOM 885 C CA . LYS A 1 117 ? -31.052 20.496 4.351 1.00 55.12 117 LYS A CA 1
ATOM 886 C C . LYS A 1 117 ? -32.099 21.368 5.061 1.00 55.12 117 LYS A C 1
ATO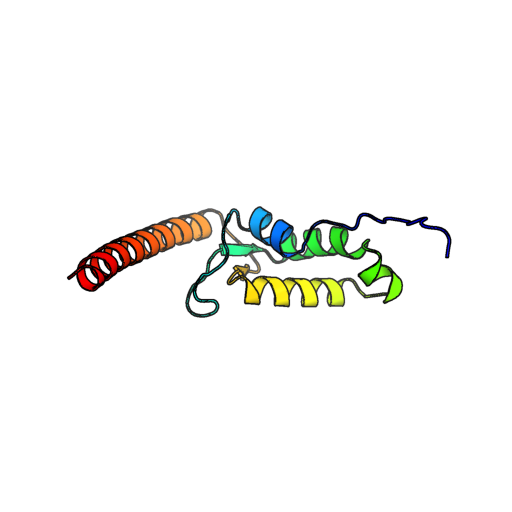M 888 O O . LYS A 1 117 ? -33.117 21.667 4.440 1.00 55.12 117 LYS A O 1
ATOM 893 N N . LYS A 1 118 ? -31.870 21.733 6.325 1.00 44.28 118 LYS A N 1
ATOM 894 C CA . LYS A 1 118 ? -32.641 22.732 7.079 1.00 44.28 118 LYS A CA 1
ATOM 895 C C . LYS A 1 118 ? -31.969 24.095 6.977 1.00 44.28 118 LYS A C 1
ATOM 897 O O . LYS A 1 118 ? -32.727 25.086 6.978 1.00 44.28 118 LYS A O 1
#

InterPro domains:
  IPR000911 Ribosomal protein uL11 [PTHR11661] (2-89)
  IPR000911 Ribosomal protein uL11 [SM00649] (1-83)
  IPR020783 Large ribosomal subunit protein uL11, C-terminal [PF00298] (11-82)
  IPR020785 Large ribosomal subunit protein uL11, conserved site [PS00359] (69-84)
  IPR036769 Large ribosomal subunit protein uL11, C-terminal domain superfamily [G3DSA:1.10.10.250] (11-84)
  IPR036769 Large ribosomal subunit protein uL11, C-terminal domain superfamily [SSF46906] (7-82)

Radius of gyration: 19.0 Å; chains: 1; bounding box: 51×38×54 Å

pLDDT: mean 88.7, std 8.35, range [44.28, 96.12]

Secondary structure (DSSP, 8-state):
----------PPPHHHHHHHHTT-SS--SSBTTB--EEEEHHHHHHHHHHHTTSHHHHHTT--HHHHHHHHHHHHHHHTEEEES---HHHHHHHHHHHHHHHHHHHHHHHHHHHHHT-

Sequence (118 aa):
PDRTYDLTIGQPTVSYFLKQAAGIQKGASKTGHEIAGKVSVRAVYEIAQVKAQDEAFKMQNASIETVVKSIIGSARSLGIEIVNDLSAEEYNTFLEEKEERLRAEAAAADEAVSVKKK